Protein AF-A0A2S9FYM3-F1 (afdb_monomer)

pLDDT: mean 88.98, std 12.59, range [50.44, 98.5]

Secondary structure (DSSP, 8-state):
---HHHHIIIIIIHHHHHHHHHHHHHHHTT--HHHHHHHHHHHHHHHHHHHHHHHHHHHTS--TTT-SS-THHHH-

Mean predicted aligned error: 5.17 Å

Structure (mmCIF, N/CA/C/O backbone):
data_AF-A0A2S9FYM3-F1
#
_entry.id   AF-A0A2S9FYM3-F1
#
loop_
_atom_site.group_PDB
_atom_site.id
_atom_site.type_symbol
_atom_site.label_atom_id
_atom_site.label_alt_id
_atom_site.label_comp_id
_atom_site.label_asym_id
_atom_site.label_entity_id
_atom_site.label_seq_id
_atom_site.pdbx_PDB_ins_code
_atom_site.Cartn_x
_atom_site.Cartn_y
_atom_site.Cartn_z
_atom_site.occupancy
_atom_site.B_iso_or_equiv
_atom_site.auth_seq_id
_atom_site.auth_comp_id
_atom_site.auth_asym_id
_atom_site.auth_atom_id
_atom_site.pdbx_PDB_model_num
ATOM 1 N N . MET A 1 1 ? -19.880 2.124 17.707 1.00 50.44 1 MET A N 1
ATOM 2 C CA . MET A 1 1 ? -20.378 1.043 16.821 1.00 50.44 1 MET A CA 1
ATOM 3 C C . MET A 1 1 ? -19.372 0.863 15.696 1.00 50.44 1 MET A C 1
ATOM 5 O O . MET A 1 1 ? -19.187 1.790 14.922 1.00 50.44 1 MET A O 1
ATOM 9 N N . ARG A 1 2 ? -18.667 -0.274 15.637 1.00 62.22 2 ARG A N 1
ATOM 10 C CA . ARG A 1 2 ? -17.631 -0.524 14.622 1.00 62.22 2 ARG A CA 1
ATOM 11 C C . ARG A 1 2 ? -18.290 -0.586 13.243 1.00 62.22 2 ARG A C 1
ATOM 13 O O . ARG A 1 2 ? -18.956 -1.572 12.930 1.00 62.22 2 ARG A O 1
ATOM 20 N N . ASN A 1 3 ? -18.163 0.475 12.446 1.00 80.88 3 ASN A N 1
ATOM 21 C CA . ASN A 1 3 ? -18.711 0.483 11.0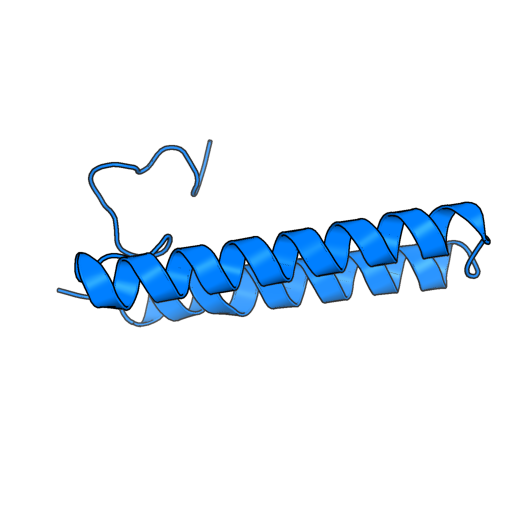96 1.00 80.88 3 ASN A CA 1
ATOM 22 C C . ASN A 1 3 ? -17.884 -0.490 10.249 1.00 80.88 3 ASN A C 1
ATOM 24 O O . ASN A 1 3 ? -16.797 -0.147 9.789 1.00 80.88 3 ASN A O 1
ATOM 28 N N . ARG A 1 4 ? -18.388 -1.717 10.073 1.00 80.81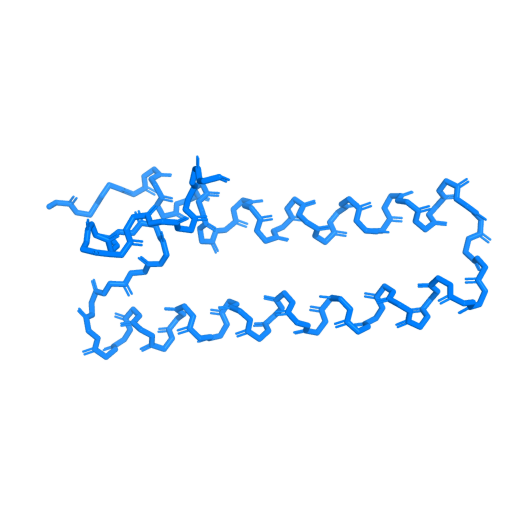 4 ARG A N 1
ATOM 29 C CA . ARG A 1 4 ? -17.714 -2.780 9.307 1.00 80.81 4 ARG A CA 1
ATOM 30 C C . ARG A 1 4 ? -17.323 -2.314 7.903 1.00 80.81 4 ARG A C 1
ATOM 32 O O . ARG A 1 4 ? -16.321 -2.774 7.376 1.00 80.81 4 ARG A O 1
ATOM 39 N N . PHE A 1 5 ? -18.071 -1.365 7.338 1.00 85.50 5 PHE A N 1
ATOM 40 C CA . PHE A 1 5 ? -17.747 -0.736 6.064 1.00 85.50 5 PHE A CA 1
ATOM 41 C C . PHE A 1 5 ? -16.453 0.093 6.111 1.00 85.50 5 PHE A C 1
ATOM 43 O O . PHE A 1 5 ? -15.655 0.013 5.188 1.00 85.50 5 PHE A O 1
ATOM 50 N N . ARG A 1 6 ? -16.207 0.849 7.192 1.00 85.25 6 ARG A N 1
ATOM 51 C CA . ARG A 1 6 ? -14.967 1.632 7.359 1.00 85.25 6 ARG A CA 1
ATOM 52 C C . ARG A 1 6 ? -13.753 0.722 7.508 1.00 85.25 6 ARG A C 1
ATOM 54 O O . ARG A 1 6 ? -12.751 0.961 6.855 1.00 85.25 6 ARG A O 1
ATOM 61 N N . VAL A 1 7 ? -13.881 -0.342 8.299 1.00 86.19 7 VAL A N 1
ATOM 62 C CA . VAL A 1 7 ? -12.834 -1.371 8.423 1.00 86.19 7 VAL A CA 1
ATOM 63 C C . VAL A 1 7 ? -12.537 -1.993 7.059 1.00 86.19 7 VAL A C 1
ATOM 65 O O . VAL A 1 7 ? -11.390 -2.061 6.644 1.00 86.19 7 VAL A O 1
ATOM 68 N N . LEU A 1 8 ? -13.573 -2.379 6.308 1.00 86.56 8 LEU A N 1
ATOM 69 C CA . LEU A 1 8 ? -13.389 -2.932 4.967 1.00 86.56 8 LEU A CA 1
ATOM 70 C C . LEU A 1 8 ? -12.684 -1.939 4.026 1.00 86.56 8 LEU A C 1
ATOM 72 O O . LEU A 1 8 ? -11.768 -2.324 3.306 1.00 86.56 8 LEU A O 1
ATOM 76 N N . ALA A 1 9 ? -13.100 -0.673 4.027 1.00 87.75 9 ALA A N 1
ATOM 77 C CA . ALA A 1 9 ? -12.540 0.348 3.150 1.00 87.75 9 ALA A CA 1
ATOM 78 C C . ALA A 1 9 ? -11.074 0.676 3.481 1.00 87.75 9 ALA A C 1
ATOM 80 O O . ALA A 1 9 ? -10.234 0.677 2.582 1.00 87.75 9 ALA A O 1
ATOM 81 N N . PHE A 1 10 ? -10.762 0.934 4.752 1.00 88.06 10 PHE A N 1
ATOM 82 C CA . PHE A 1 10 ? -9.459 1.460 5.165 1.00 88.06 10 PHE A CA 1
ATOM 83 C C . PHE A 1 10 ? -8.454 0.374 5.553 1.00 88.06 10 PHE A C 1
ATOM 85 O O . PHE A 1 10 ? -7.291 0.481 5.182 1.00 88.06 10 PHE A O 1
ATOM 92 N N . ASP A 1 11 ? -8.891 -0.692 6.221 1.00 90.06 11 ASP A N 1
ATOM 93 C CA . ASP A 1 11 ? -7.976 -1.693 6.790 1.00 90.06 11 ASP A CA 1
ATOM 94 C C . ASP A 1 11 ? -7.728 -2.854 5.808 1.00 90.06 11 ASP A C 1
ATOM 96 O O . ASP A 1 11 ? -6.806 -3.648 5.985 1.00 90.06 11 ASP A O 1
ATOM 100 N N . LEU A 1 12 ? -8.542 -2.959 4.746 1.00 91.12 12 LEU A N 1
ATOM 101 C CA . LEU A 1 12 ? -8.428 -4.017 3.740 1.00 91.12 12 LEU A CA 1
ATOM 102 C C . LEU A 1 12 ? -8.304 -3.484 2.310 1.00 91.12 12 LEU A C 1
ATOM 104 O O . LEU A 1 12 ? -7.319 -3.773 1.630 1.00 91.12 12 LEU A O 1
ATOM 108 N N . LEU A 1 13 ? -9.291 -2.723 1.827 1.00 94.94 13 LEU A N 1
ATOM 109 C CA . LEU A 1 13 ? -9.315 -2.296 0.425 1.00 94.94 13 LEU A CA 1
ATOM 110 C C . LEU A 1 13 ? -8.196 -1.301 0.099 1.00 94.94 13 LEU A C 1
ATOM 112 O O . LEU A 1 13 ? -7.596 -1.416 -0.968 1.00 94.94 13 LEU A O 1
ATOM 116 N N . ALA A 1 14 ? -7.870 -0.370 0.998 1.00 93.12 14 ALA A N 1
ATOM 117 C CA . ALA A 1 14 ? -6.798 0.598 0.768 1.00 93.12 14 ALA A CA 1
ATOM 118 C C . ALA A 1 14 ? -5.391 -0.047 0.675 1.00 93.12 14 ALA A C 1
ATOM 120 O O . ALA A 1 14 ? -4.698 0.218 -0.314 1.00 93.12 14 ALA A O 1
ATOM 121 N N . PRO A 1 15 ? -4.963 -0.946 1.589 1.00 95.50 15 PRO A N 1
ATOM 122 C CA . PRO A 1 15 ? -3.705 -1.682 1.441 1.00 95.50 15 PRO A CA 1
ATOM 123 C C . PRO A 1 15 ? -3.644 -2.525 0.162 1.00 95.50 15 PRO A C 1
ATOM 125 O O . PRO A 1 15 ? -2.656 -2.464 -0.572 1.00 95.50 15 PRO A O 1
ATOM 128 N N . ILE A 1 16 ? -4.715 -3.266 -0.153 1.00 97.81 16 ILE A N 1
ATOM 129 C CA . ILE A 1 16 ? -4.788 -4.083 -1.376 1.00 97.81 16 ILE A CA 1
ATOM 130 C C . ILE A 1 16 ? -4.681 -3.198 -2.620 1.00 97.81 16 ILE A C 1
ATOM 132 O O . ILE A 1 16 ? -3.907 -3.501 -3.529 1.00 97.81 16 ILE A O 1
ATOM 136 N N . GLY A 1 17 ? -5.425 -2.091 -2.651 1.00 97.69 17 GLY A N 1
ATOM 137 C CA . GLY A 1 17 ? -5.386 -1.120 -3.739 1.00 97.69 17 GLY A CA 1
ATOM 138 C C . GLY A 1 17 ? -3.996 -0.518 -3.924 1.00 97.69 17 GLY A C 1
ATOM 139 O O . GLY A 1 17 ? -3.526 -0.402 -5.053 1.00 97.69 17 GLY A O 1
ATOM 140 N N . THR A 1 18 ? -3.301 -0.221 -2.825 1.00 97.38 18 THR A N 1
ATOM 141 C CA . THR A 1 18 ? -1.926 0.295 -2.850 1.00 97.38 18 THR A CA 1
ATOM 142 C C . THR A 1 18 ? -0.969 -0.708 -3.490 1.00 97.38 18 THR A C 1
ATOM 144 O O . THR A 1 18 ? -0.253 -0.356 -4.426 1.00 97.38 18 THR A O 1
ATOM 147 N N . VAL A 1 19 ? -0.986 -1.974 -3.058 1.00 98.25 19 VAL A N 1
ATOM 148 C CA . VAL A 1 19 ? -0.129 -3.020 -3.647 1.00 98.25 19 VAL A CA 1
ATOM 149 C C . VAL A 1 19 ? -0.453 -3.224 -5.128 1.00 98.25 19 VAL A C 1
ATOM 151 O O . VAL A 1 19 ? 0.457 -3.272 -5.956 1.00 98.25 19 VAL A O 1
ATOM 154 N N . ALA A 1 20 ? -1.738 -3.286 -5.486 1.00 98.50 20 ALA A N 1
ATOM 155 C CA . ALA A 1 20 ? -2.163 -3.432 -6.875 1.00 98.50 20 ALA A CA 1
ATOM 156 C C . ALA A 1 20 ? -1.682 -2.263 -7.754 1.00 98.50 20 ALA A C 1
ATOM 158 O O . ALA A 1 20 ? -1.196 -2.490 -8.862 1.00 98.50 20 ALA A O 1
ATOM 159 N N . ALA A 1 21 ? -1.756 -1.027 -7.252 1.00 98.25 21 ALA A N 1
ATOM 160 C CA . ALA A 1 21 ? -1.270 0.156 -7.954 1.00 98.25 21 ALA A CA 1
ATOM 161 C C . ALA A 1 21 ? 0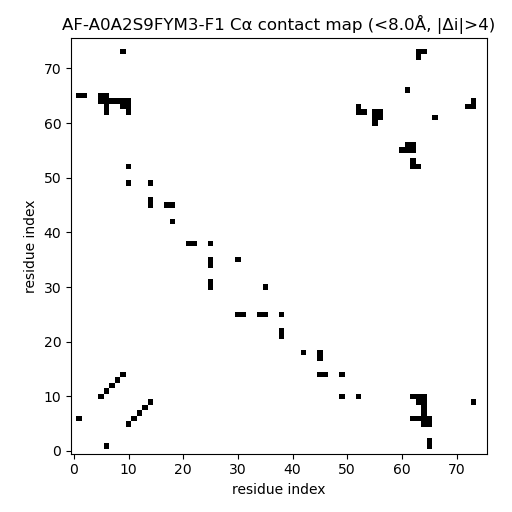.254 0.124 -8.154 1.00 98.25 21 ALA A C 1
ATOM 163 O O . ALA A 1 21 ? 0.728 0.392 -9.256 1.00 98.25 21 ALA A O 1
ATOM 164 N N . LEU A 1 22 ? 1.026 -0.262 -7.131 1.00 98.25 22 LEU A N 1
ATOM 165 C CA . LEU A 1 22 ? 2.487 -0.392 -7.235 1.00 98.25 22 LEU A CA 1
ATOM 166 C C . LEU A 1 22 ? 2.900 -1.430 -8.287 1.00 98.25 22 LEU A C 1
ATOM 168 O O . LEU A 1 22 ? 3.791 -1.176 -9.105 1.00 98.25 22 LEU A O 1
ATOM 172 N N . VAL A 1 23 ? 2.218 -2.578 -8.299 1.00 98.06 23 VAL A N 1
ATOM 173 C CA . VAL A 1 23 ? 2.428 -3.630 -9.301 1.00 98.06 23 VAL A CA 1
ATOM 174 C C . VAL A 1 23 ? 2.056 -3.129 -10.695 1.00 98.06 23 VAL A C 1
ATOM 176 O O . VAL A 1 23 ? 2.826 -3.322 -11.634 1.00 98.06 23 VAL A O 1
ATOM 179 N N . TYR A 1 24 ? 0.917 -2.446 -10.838 1.00 98.38 24 TYR A N 1
ATOM 180 C CA . TYR A 1 24 ? 0.487 -1.874 -12.114 1.00 98.38 24 TYR A CA 1
ATOM 181 C C . TYR A 1 24 ? 1.505 -0.874 -12.672 1.00 98.38 24 TYR A C 1
ATOM 183 O O . TYR A 1 24 ? 1.848 -0.950 -13.851 1.00 98.38 24 TYR A O 1
ATOM 191 N N . VAL A 1 25 ? 2.045 0.018 -11.836 1.00 98.06 25 VAL A N 1
ATOM 192 C CA . VAL A 1 25 ? 3.112 0.944 -12.250 1.00 98.06 25 VAL A CA 1
ATOM 193 C C . VAL A 1 25 ? 4.343 0.170 -12.729 1.00 98.06 25 VAL A C 1
ATOM 195 O O . VAL A 1 25 ? 4.917 0.515 -13.759 1.00 98.06 25 VAL A O 1
ATOM 198 N N . GLY A 1 26 ? 4.711 -0.921 -12.051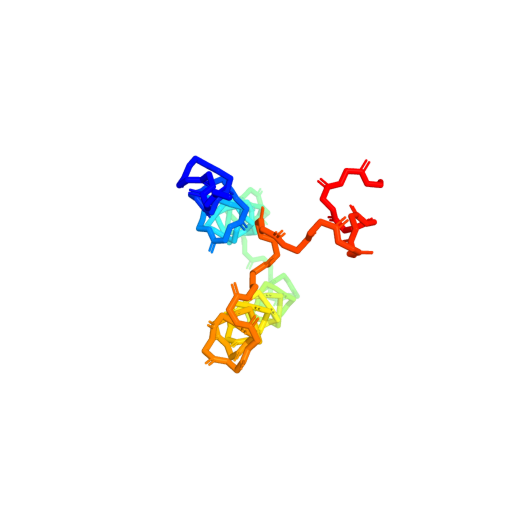 1.00 97.06 26 GLY A N 1
ATOM 199 C CA . GLY A 1 26 ? 5.807 -1.791 -12.488 1.00 97.06 26 GLY A CA 1
ATOM 200 C C . GLY A 1 26 ? 5.570 -2.406 -13.864 1.00 97.06 26 GLY A C 1
ATOM 201 O O . GLY A 1 26 ? 6.461 -2.372 -14.712 1.00 97.06 26 GLY A O 1
ATOM 202 N N . VAL A 1 27 ? 4.351 -2.890 -14.116 1.00 98.12 27 VAL A N 1
ATOM 203 C CA . VAL A 1 27 ? 3.932 -3.394 -15.432 1.00 98.12 27 VAL A CA 1
ATOM 204 C C . VAL A 1 27 ? 4.015 -2.293 -16.493 1.00 98.12 27 VAL A C 1
ATOM 206 O O . VAL A 1 27 ? 4.608 -2.517 -17.546 1.00 98.12 27 VAL A O 1
ATOM 209 N N . ALA A 1 28 ? 3.483 -1.100 -16.214 1.00 98.19 28 ALA A N 1
ATOM 210 C CA . ALA A 1 28 ? 3.486 0.029 -17.146 1.00 98.19 28 ALA A CA 1
ATOM 211 C C . ALA A 1 28 ? 4.903 0.513 -17.502 1.00 98.19 28 ALA A C 1
ATOM 213 O O . ALA A 1 28 ? 5.136 0.975 -18.616 1.00 98.19 28 ALA A O 1
ATOM 214 N N . LEU A 1 29 ? 5.857 0.379 -16.575 1.00 97.12 29 LEU A N 1
ATOM 215 C CA . LEU A 1 29 ? 7.263 0.734 -16.778 1.00 97.12 29 LEU A CA 1
ATOM 216 C C . LEU A 1 29 ? 8.113 -0.406 -17.367 1.00 97.12 29 LEU A C 1
ATOM 218 O O . LEU A 1 29 ? 9.305 -0.205 -17.588 1.00 97.12 29 LEU A O 1
ATOM 222 N N . ALA A 1 30 ? 7.535 -1.588 -17.609 1.00 97.62 30 ALA A N 1
ATOM 223 C CA . ALA A 1 30 ? 8.250 -2.804 -18.010 1.00 97.62 30 ALA A CA 1
ATOM 224 C C . ALA A 1 30 ? 9.332 -3.258 -17.004 1.00 97.62 30 ALA A C 1
ATOM 226 O O . ALA A 1 30 ? 10.391 -3.750 -17.389 1.00 97.62 30 ALA A O 1
ATOM 227 N N . TRP A 1 31 ? 9.047 -3.122 -15.705 1.00 95.12 31 TRP A N 1
ATOM 228 C CA . TRP A 1 31 ? 9.865 -3.627 -14.593 1.00 95.12 31 TRP A CA 1
ATOM 229 C C . TRP A 1 31 ? 11.351 -3.225 -14.628 1.00 95.12 31 TRP A C 1
ATOM 231 O O . TRP A 1 31 ? 12.232 -4.088 -14.575 1.00 95.12 31 TRP A O 1
ATOM 241 N N . PRO A 1 32 ? 11.680 -1.921 -14.651 1.00 97.00 32 PRO A N 1
ATOM 242 C CA . PRO A 1 32 ? 13.066 -1.505 -14.526 1.00 97.00 32 PRO A CA 1
ATOM 243 C C . PRO A 1 32 ? 13.595 -1.929 -13.149 1.00 97.00 32 PRO A C 1
ATOM 245 O O . PRO A 1 32 ? 12.889 -1.829 -12.144 1.00 97.00 32 PRO A O 1
ATOM 248 N N . VAL A 1 33 ? 14.852 -2.374 -13.080 1.00 96.81 33 VAL A N 1
ATOM 249 C CA . VAL A 1 33 ? 15.449 -2.936 -11.848 1.00 96.81 33 VAL A CA 1
ATOM 250 C C . VAL A 1 33 ? 15.334 -1.976 -10.655 1.00 96.81 33 VAL A C 1
ATOM 252 O O . VAL A 1 33 ? 15.048 -2.408 -9.540 1.00 96.81 33 VAL A O 1
ATOM 255 N N . GLY A 1 34 ? 15.467 -0.665 -10.891 1.00 96.25 34 GLY A N 1
ATOM 256 C CA . GLY A 1 34 ? 15.258 0.350 -9.854 1.00 96.25 34 GLY A CA 1
ATOM 257 C C . GLY A 1 34 ? 13.839 0.337 -9.271 1.00 96.25 34 GLY A C 1
ATOM 258 O O . GLY A 1 34 ? 13.674 0.442 -8.058 1.00 96.25 34 GLY A O 1
ATOM 259 N N . TRP A 1 35 ? 12.815 0.131 -10.106 1.00 97.69 35 TRP A N 1
ATOM 260 C CA . TRP A 1 35 ? 11.433 0.017 -9.638 1.00 97.69 35 TRP A CA 1
ATOM 261 C C . TRP A 1 35 ? 11.184 -1.280 -8.873 1.00 97.69 35 TRP A C 1
ATOM 263 O O . TRP A 1 35 ? 10.450 -1.257 -7.896 1.00 97.69 35 TRP A O 1
ATOM 273 N N . VAL A 1 36 ? 11.816 -2.396 -9.252 1.00 97.75 36 VAL A N 1
ATOM 274 C CA . VAL A 1 36 ? 11.683 -3.665 -8.509 1.00 97.75 36 VAL A CA 1
ATOM 275 C C . VAL A 1 36 ? 12.106 -3.485 -7.047 1.00 97.75 36 VAL A C 1
ATOM 277 O O . VAL A 1 36 ? 11.389 -3.912 -6.139 1.00 97.75 36 VAL A O 1
ATOM 280 N N . ALA A 1 37 ? 13.232 -2.805 -6.808 1.00 97.62 37 ALA A N 1
ATOM 281 C CA . ALA A 1 37 ? 13.710 -2.515 -5.458 1.00 97.62 37 ALA A CA 1
ATOM 282 C C . ALA A 1 37 ? 12.731 -1.612 -4.688 1.00 97.62 37 ALA A C 1
ATOM 284 O O . ALA A 1 37 ? 12.317 -1.955 -3.581 1.00 97.62 37 ALA A O 1
ATOM 285 N N . VAL A 1 38 ? 12.307 -0.497 -5.295 1.00 97.94 38 VAL A N 1
ATOM 286 C CA . VAL A 1 38 ? 11.359 0.448 -4.679 1.00 97.94 38 VAL A CA 1
ATOM 287 C C . VAL A 1 38 ? 10.018 -0.223 -4.379 1.00 97.94 38 VAL A C 1
ATOM 289 O O . VAL A 1 38 ? 9.531 -0.142 -3.256 1.00 97.94 38 VAL A O 1
ATOM 292 N N . CYS A 1 39 ? 9.446 -0.945 -5.343 1.00 97.75 39 CYS A N 1
ATOM 293 C CA . CYS A 1 39 ? 8.193 -1.678 -5.189 1.00 97.75 39 CYS A CA 1
ATOM 294 C C . CYS A 1 39 ? 8.274 -2.690 -4.041 1.00 97.75 39 CYS A C 1
ATOM 296 O O . CYS A 1 39 ? 7.335 -2.790 -3.258 1.00 97.75 39 CYS A O 1
ATOM 298 N N . SER A 1 40 ? 9.394 -3.405 -3.906 1.00 97.31 40 SER A N 1
ATOM 299 C CA . SER A 1 40 ? 9.589 -4.377 -2.824 1.00 97.31 40 SER A CA 1
ATOM 300 C C . SER A 1 40 ? 9.576 -3.702 -1.452 1.00 97.31 40 SER A C 1
ATOM 302 O O . SER A 1 40 ? 8.851 -4.140 -0.562 1.00 97.31 40 SER A O 1
ATOM 304 N N . VAL A 1 41 ? 10.328 -2.606 -1.293 1.00 98.38 41 VAL A N 1
ATOM 305 C CA . VAL A 1 41 ? 10.364 -1.831 -0.041 1.00 98.38 41 VAL A CA 1
ATOM 306 C C . VAL A 1 41 ? 8.980 -1.278 0.293 1.00 98.38 41 VAL A C 1
ATOM 308 O O . VAL A 1 41 ? 8.519 -1.419 1.422 1.00 98.38 41 VAL A O 1
ATOM 311 N N . LEU A 1 42 ? 8.282 -0.706 -0.690 1.00 98.25 42 LEU A N 1
ATOM 312 C CA . LEU A 1 42 ? 6.941 -0.163 -0.485 1.00 98.25 42 LEU A CA 1
ATOM 313 C C . LEU A 1 42 ? 5.931 -1.253 -0.099 1.00 98.25 42 LEU A C 1
ATOM 315 O O . LEU A 1 42 ? 5.138 -1.038 0.812 1.00 98.25 42 LEU A O 1
ATOM 319 N N . CYS A 1 43 ? 5.989 -2.439 -0.711 1.00 98.25 43 CYS A N 1
ATOM 320 C CA . CYS A 1 43 ? 5.146 -3.568 -0.310 1.00 98.25 43 CYS A CA 1
ATOM 321 C C . CYS A 1 43 ? 5.413 -4.003 1.139 1.00 98.25 43 CYS A C 1
ATOM 323 O O . CYS A 1 43 ? 4.463 -4.274 1.870 1.00 98.25 43 CYS A O 1
ATOM 325 N N . VAL A 1 44 ? 6.679 -4.037 1.573 1.00 98.31 44 VAL A N 1
ATOM 326 C CA . VAL A 1 44 ? 7.030 -4.339 2.972 1.00 98.31 44 VAL A CA 1
ATOM 327 C C . VAL A 1 44 ? 6.429 -3.302 3.919 1.00 98.31 44 VAL A C 1
ATOM 329 O O . VAL A 1 44 ? 5.803 -3.688 4.901 1.00 98.31 44 VAL A O 1
ATOM 332 N N . LEU A 1 45 ? 6.540 -2.009 3.601 1.00 98.06 45 LEU A N 1
ATOM 333 C CA . LEU A 1 45 ? 5.969 -0.937 4.424 1.00 98.06 45 LEU A CA 1
ATOM 334 C C . LEU A 1 45 ? 4.437 -1.002 4.500 1.00 98.06 45 LEU A C 1
ATOM 336 O O . LEU A 1 45 ? 3.863 -0.759 5.559 1.00 98.06 45 LEU A O 1
ATOM 340 N N . VAL A 1 46 ? 3.760 -1.373 3.408 1.00 97.44 46 VAL A N 1
ATOM 341 C CA . VAL A 1 46 ? 2.304 -1.596 3.428 1.00 97.44 46 VAL A CA 1
ATOM 342 C C . VAL A 1 46 ? 1.948 -2.748 4.370 1.00 97.44 46 VAL A C 1
ATOM 344 O O . VAL A 1 46 ? 1.031 -2.617 5.179 1.00 97.44 46 VAL A O 1
ATOM 347 N N . VAL A 1 47 ? 2.683 -3.863 4.305 1.00 97.62 47 VAL A N 1
ATOM 348 C CA . VAL A 1 47 ? 2.469 -5.009 5.202 1.00 97.62 47 VAL A CA 1
ATOM 349 C C . VAL A 1 47 ? 2.752 -4.634 6.657 1.00 97.62 47 VAL A C 1
ATOM 351 O O . VAL A 1 47 ? 1.973 -4.996 7.535 1.00 97.62 47 VAL A O 1
ATOM 354 N N . GLU A 1 48 ? 3.821 -3.884 6.923 1.00 97.62 48 GLU A N 1
ATOM 355 C CA . GLU A 1 48 ? 4.132 -3.368 8.257 1.00 97.62 48 GLU A CA 1
ATOM 356 C C . GLU A 1 48 ? 2.985 -2.509 8.801 1.00 97.62 48 GLU A C 1
ATOM 358 O O . GLU A 1 48 ? 2.526 -2.743 9.920 1.00 97.62 48 GLU A O 1
ATOM 363 N N . GLY A 1 49 ? 2.448 -1.596 7.987 1.00 94.69 49 GLY A N 1
ATOM 364 C CA . GLY A 1 49 ? 1.281 -0.790 8.346 1.00 94.69 49 GLY A CA 1
ATOM 365 C C . GLY A 1 49 ? 0.062 -1.639 8.724 1.00 94.69 49 GLY A C 1
ATOM 366 O O . GLY A 1 49 ? -0.560 -1.390 9.754 1.00 94.69 49 GLY A O 1
ATOM 367 N N . VAL A 1 50 ? -0.236 -2.693 7.954 1.00 95.31 50 VAL A N 1
ATOM 368 C CA . VAL A 1 50 ? -1.329 -3.639 8.261 1.00 95.31 50 VAL A CA 1
ATOM 369 C C . VAL A 1 50 ? -1.076 -4.399 9.569 1.00 95.31 50 VAL A C 1
ATOM 371 O O . VAL A 1 50 ? -2.003 -4.622 10.348 1.00 95.31 50 VAL A O 1
ATOM 374 N N . ILE A 1 51 ? 0.169 -4.796 9.846 1.00 96.50 51 ILE A N 1
ATOM 375 C CA . ILE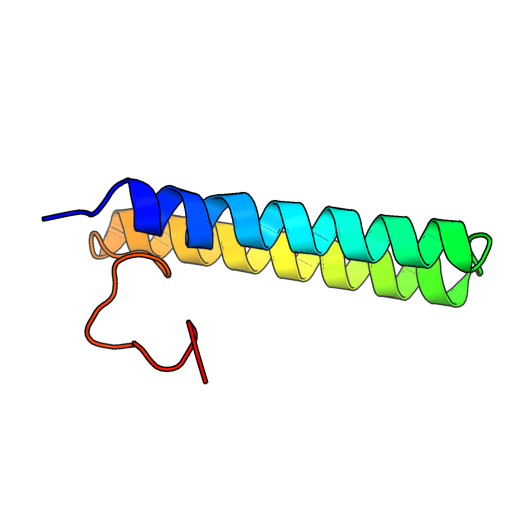 A 1 51 ? 0.529 -5.480 11.098 1.00 96.50 51 ILE A CA 1
ATOM 376 C C . ILE A 1 51 ? 0.339 -4.548 12.299 1.00 96.50 51 ILE A C 1
ATOM 378 O O . ILE A 1 51 ? -0.203 -4.977 13.321 1.00 96.50 51 ILE A O 1
ATOM 382 N N . VAL A 1 52 ? 0.769 -3.288 12.190 1.00 94.00 52 VAL A N 1
ATOM 383 C CA . VAL A 1 52 ? 0.574 -2.279 13.240 1.00 94.00 52 VAL A CA 1
ATOM 384 C C . VAL A 1 52 ? -0.914 -2.041 13.479 1.00 94.00 52 VAL A C 1
ATOM 386 O O . VAL A 1 52 ? -1.346 -2.058 14.631 1.00 94.00 52 VAL A O 1
ATOM 389 N N . ASP A 1 53 ? -1.707 -1.910 12.414 1.00 92.50 53 ASP A N 1
ATOM 390 C CA . ASP A 1 53 ? -3.157 -1.746 12.517 1.00 92.50 53 ASP A CA 1
ATOM 391 C C . ASP A 1 53 ? -3.822 -2.929 13.238 1.00 92.50 53 ASP A C 1
ATOM 393 O O . ASP A 1 53 ? -4.592 -2.761 14.185 1.00 92.50 53 ASP A O 1
ATOM 397 N N . PHE A 1 54 ? -3.435 -4.156 12.884 1.00 91.50 54 PHE A N 1
ATOM 398 C CA . PHE A 1 54 ? -3.901 -5.352 13.579 1.00 91.50 54 PHE 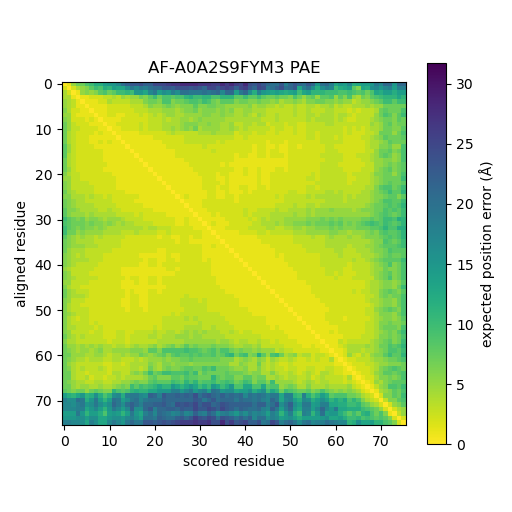A CA 1
ATOM 399 C C . PHE A 1 54 ? -3.474 -5.382 15.057 1.00 91.50 54 PHE A C 1
ATOM 401 O O . PHE A 1 54 ? -4.237 -5.814 15.929 1.00 91.50 54 PHE A O 1
ATOM 408 N N . ALA A 1 55 ? -2.259 -4.923 15.371 1.00 93.94 55 ALA A N 1
ATOM 409 C CA . ALA A 1 55 ? -1.781 -4.837 16.745 1.00 93.94 55 ALA A CA 1
ATOM 410 C C . ALA A 1 55 ? -2.606 -3.839 17.577 1.00 93.94 55 ALA A C 1
ATOM 412 O O . ALA A 1 55 ? -2.959 -4.166 18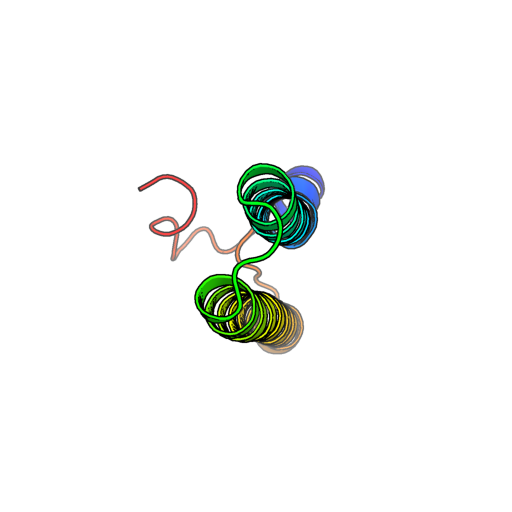.715 1.00 93.94 55 ALA A O 1
ATOM 413 N N . LEU A 1 56 ? -2.966 -2.681 17.011 1.00 89.75 56 LEU A N 1
ATOM 414 C CA . LEU A 1 56 ? -3.876 -1.704 17.625 1.00 89.75 56 LEU A CA 1
ATOM 415 C C . LEU A 1 56 ? -5.278 -2.294 17.812 1.00 89.75 56 LEU A C 1
ATOM 417 O O . LEU A 1 56 ? -5.845 -2.210 18.905 1.00 89.75 56 LEU A O 1
ATOM 421 N N . ALA A 1 57 ? -5.784 -3.017 16.808 1.00 89.75 57 ALA A N 1
ATOM 422 C CA . ALA A 1 57 ? -7.081 -3.685 16.880 1.00 89.75 57 ALA A CA 1
ATOM 423 C C . ALA A 1 57 ? -7.156 -4.657 18.063 1.00 89.75 57 ALA A C 1
ATOM 425 O O . ALA A 1 57 ? -8.204 -4.804 18.696 1.00 89.75 57 ALA A O 1
ATOM 426 N N . ARG A 1 58 ? -6.036 -5.326 18.366 1.00 92.31 58 ARG A N 1
ATOM 427 C CA . ARG A 1 58 ? -5.923 -6.279 19.472 1.00 92.31 58 ARG A CA 1
ATOM 428 C C . ARG A 1 58 ? -5.728 -5.602 20.831 1.00 92.31 58 ARG A C 1
ATOM 430 O O . ARG A 1 58 ? -6.269 -6.109 21.810 1.00 92.31 58 ARG A O 1
ATOM 437 N N . ARG A 1 59 ? -4.913 -4.544 20.910 1.00 92.56 59 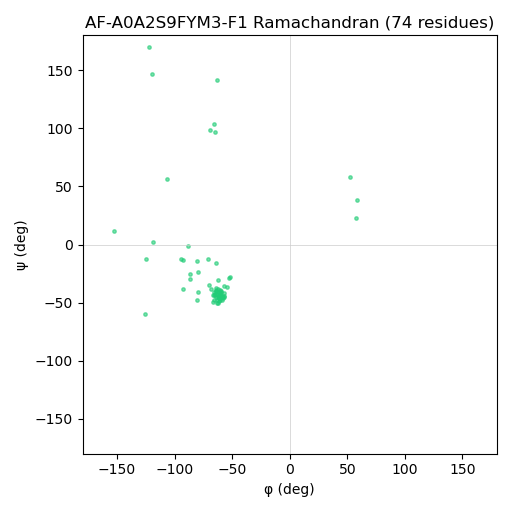ARG A N 1
ATOM 438 C CA . ARG A 1 59 ? -4.554 -3.878 22.178 1.00 92.56 59 ARG A CA 1
ATOM 439 C C . ARG A 1 59 ? -5.632 -2.916 22.655 1.00 92.56 59 ARG A C 1
ATOM 441 O O . ARG A 1 59 ? -6.055 -3.008 23.802 1.00 92.56 59 ARG A O 1
ATOM 448 N N . ASP A 1 60 ? -6.104 -2.071 21.748 1.00 87.94 60 ASP A N 1
ATOM 449 C CA . ASP A 1 60 ? -6.894 -0.882 22.075 1.00 87.94 60 ASP A CA 1
ATOM 450 C C . ASP A 1 60 ? -8.302 -0.939 21.458 1.00 87.94 60 ASP A C 1
ATOM 452 O O . ASP A 1 60 ? -9.105 -0.024 21.611 1.00 87.94 60 ASP A O 1
ATOM 456 N N . ALA A 1 61 ? -8.630 -2.039 20.766 1.00 87.31 61 ALA A N 1
ATOM 457 C CA . ALA A 1 61 ? -9.891 -2.236 20.052 1.00 87.31 61 ALA A CA 1
ATOM 458 C C . ALA A 1 61 ? -10.184 -1.164 18.980 1.00 87.31 61 ALA A C 1
ATOM 460 O O . ALA A 1 61 ? -11.343 -1.015 18.571 1.00 87.31 61 ALA A O 1
ATOM 461 N N . VAL A 1 62 ? -9.145 -0.491 18.473 1.00 86.12 62 VAL A N 1
ATOM 462 C CA . VAL A 1 62 ? -9.213 0.509 17.397 1.00 86.12 62 VAL A CA 1
ATOM 463 C C . VAL A 1 62 ? -8.371 0.092 16.194 1.00 86.12 62 VAL A C 1
ATOM 465 O O . VAL A 1 62 ? -7.337 -0.544 16.350 1.00 86.12 62 VAL A O 1
ATOM 468 N N . THR A 1 63 ? -8.824 0.450 14.997 1.00 87.88 63 THR A N 1
ATOM 469 C CA . THR A 1 63 ? -8.056 0.351 13.751 1.00 87.88 63 THR A CA 1
ATOM 470 C C . THR A 1 63 ? -7.946 1.714 13.084 1.00 87.88 63 THR A C 1
ATOM 472 O O . THR A 1 63 ? -8.686 2.646 13.421 1.00 87.88 63 THR A O 1
ATOM 475 N N . VAL A 1 64 ? -7.111 1.817 12.056 1.00 84.50 64 VAL A N 1
ATOM 476 C CA . VAL A 1 64 ? -7.069 2.928 11.112 1.00 84.50 64 VAL A CA 1
ATOM 477 C C . VAL A 1 64 ? -8.448 3.196 10.552 1.00 84.50 64 VAL A C 1
ATOM 479 O O . VAL A 1 64 ? -8.711 4.346 10.270 1.00 84.50 64 VAL A O 1
ATOM 482 N N . GLY A 1 65 ? -9.371 2.242 10.451 1.00 84.75 65 GLY A N 1
ATOM 483 C CA . GLY A 1 65 ? -10.759 2.465 10.059 1.00 84.75 65 GLY A CA 1
ATOM 484 C C . GLY A 1 65 ? -11.675 3.002 11.164 1.00 84.75 65 GLY A C 1
ATOM 485 O O . GLY A 1 65 ? -12.681 3.633 10.831 1.00 84.75 65 GLY A O 1
ATOM 486 N N . THR A 1 66 ? -11.369 2.801 12.451 1.00 85.75 66 THR A N 1
ATOM 487 C CA . THR A 1 66 ? -12.297 3.074 13.574 1.00 85.75 66 THR A CA 1
ATOM 488 C C . THR A 1 66 ? -11.798 4.011 14.668 1.00 85.75 66 THR A C 1
ATOM 490 O O . THR A 1 66 ? -12.602 4.395 15.506 1.00 85.75 66 THR A O 1
ATOM 493 N N . ASP A 1 67 ? -10.512 4.340 14.704 1.00 83.88 67 ASP A N 1
ATOM 494 C CA . ASP A 1 67 ? -9.942 5.362 15.583 1.00 83.88 67 ASP A CA 1
ATOM 495 C C . ASP A 1 67 ? -10.499 6.751 15.227 1.00 83.88 67 ASP A C 1
ATOM 497 O O . ASP A 1 67 ? -10.072 7.372 14.253 1.00 83.88 67 ASP A O 1
ATOM 501 N N . ASP A 1 68 ? -11.525 7.205 15.937 1.00 80.38 68 ASP A N 1
ATOM 502 C CA . ASP A 1 68 ? -12.138 8.515 15.704 1.00 80.38 68 ASP A CA 1
ATOM 503 C C . ASP A 1 68 ? -11.341 9.664 16.359 1.00 80.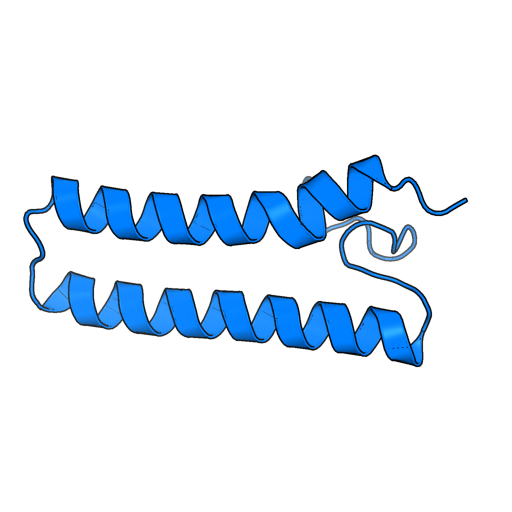38 68 ASP A C 1
ATOM 505 O O . ASP A 1 68 ? -11.544 10.816 15.977 1.00 80.38 68 ASP A O 1
ATOM 509 N N . ASP A 1 69 ? -10.401 9.356 17.263 1.00 77.00 69 ASP A N 1
ATOM 510 C CA . ASP A 1 69 ? -9.558 10.326 17.977 1.00 77.00 69 ASP A CA 1
ATOM 511 C C . ASP A 1 69 ? -8.291 10.698 17.179 1.00 77.00 69 ASP A C 1
ATOM 513 O O . ASP A 1 69 ? -7.773 11.810 17.306 1.00 77.00 69 ASP A O 1
ATOM 517 N N . GLY A 1 70 ? -7.836 9.813 16.283 1.00 67.06 70 GLY A N 1
ATOM 518 C CA . GLY A 1 70 ? -6.777 10.055 15.294 1.00 67.06 70 GLY A CA 1
ATOM 519 C C . GLY A 1 70 ? -7.270 10.199 13.839 1.00 67.06 70 GLY A C 1
ATOM 520 O O . GLY A 1 70 ? -6.796 9.467 12.967 1.00 67.06 70 GLY A O 1
ATOM 521 N N . PRO A 1 71 ? -8.196 11.120 13.493 1.00 58.50 71 PRO A N 1
ATOM 522 C CA . PRO A 1 71 ? -8.826 11.156 12.166 1.00 58.50 71 PRO A CA 1
ATOM 523 C C . PRO A 1 71 ? -7.895 11.618 11.030 1.00 58.50 71 PRO A C 1
ATOM 525 O O . PRO A 1 71 ? -8.241 11.466 9.857 1.00 58.50 71 PRO A O 1
ATOM 528 N N . GLY A 1 72 ? -6.723 12.173 11.356 1.00 60.25 72 GLY A N 1
ATOM 529 C CA . GLY A 1 72 ? -5.845 12.865 10.409 1.00 60.25 72 GLY A CA 1
ATOM 530 C C . GLY A 1 72 ? -5.262 12.006 9.283 1.00 60.25 72 GLY A C 1
ATOM 531 O O . GLY A 1 72 ? -4.799 12.560 8.300 1.00 60.25 72 GLY A O 1
ATOM 532 N N . LEU A 1 73 ? -5.297 10.673 9.375 1.00 55.88 73 LEU A N 1
ATOM 533 C CA . LEU A 1 73 ? -4.704 9.792 8.355 1.00 55.88 73 LEU A CA 1
ATOM 534 C C . LEU A 1 73 ? -5.688 9.314 7.278 1.00 55.88 73 LEU A C 1
ATOM 536 O O . LEU A 1 73 ? -5.261 8.746 6.278 1.00 55.88 73 LEU A O 1
ATOM 540 N N . ARG A 1 74 ? -7.002 9.505 7.464 1.00 61.94 74 ARG A N 1
ATOM 541 C CA . ARG A 1 74 ? -8.005 8.939 6.544 1.00 61.94 74 ARG A CA 1
ATOM 542 C C . ARG A 1 74 ? -8.308 9.824 5.341 1.00 61.94 74 ARG A C 1
ATOM 544 O O . ARG A 1 74 ? -8.749 9.293 4.327 1.00 61.94 74 ARG A O 1
ATOM 551 N N . LEU A 1 75 ? -8.181 11.146 5.496 1.00 57.28 75 LEU A N 1
ATOM 552 C CA . LEU A 1 75 ? -8.708 12.151 4.558 1.00 57.28 75 LEU A CA 1
ATOM 553 C C . LEU A 1 75 ? -7.929 13.489 4.557 1.00 57.28 75 LEU A C 1
ATOM 555 O O . LEU A 1 75 ? -8.457 14.467 4.030 1.00 57.28 75 LEU A O 1
ATOM 559 N N . ALA A 1 76 ? -6.749 13.567 5.187 1.00 50.81 76 ALA A N 1
ATOM 560 C CA . ALA A 1 76 ? -5.895 14.757 5.072 1.00 50.81 76 ALA A CA 1
ATOM 561 C C . ALA A 1 76 ? -5.258 14.858 3.681 1.00 50.81 76 ALA A C 1
ATOM 563 O O . ALA A 1 76 ? -4.940 13.792 3.103 1.00 50.81 76 ALA A O 1
#

Sequence (76 aa):
MRNRFRVLAFDLLAPIGTVAALVYVGVALAWPVGWVAVCSVLCVLVVEGVIVDFALARRDAVTVGTDDDGPGLRLA

Nearest PDB structures (foldseek):
  8fhb-assembly1_A  TM=6.568E-01  e=7.714E+00  Synechococcus sp. RCC307

Radius of gyration: 14.62 Å; Cα contacts (8 Å, |Δi|>4): 50; chains: 1; bounding box: 36×21×40 Å

Foldseek 3Di:
DQPVVLCCVPLPVVLVVQLVVLVVVCVVVVNDVVSVVVSVVVNVVSVVLSVVQVVCCVPVVDGLSRPPVPVVPPPD

Solvent-accessible surface area (backbone atoms only — not comparable to full-atom values): 4364 Å² total; per-residue (Å²): 130,86,55,65,64,40,37,46,48,52,68,45,47,44,56,52,50,50,51,52,51,51,52,48,53,36,61,78,63,69,56,46,70,72,52,53,55,53,47,51,54,52,50,51,53,50,51,50,51,51,52,52,35,53,49,35,39,70,74,70,71,29,33,86,39,62,40,78,90,64,56,69,83,80,78,111